Protein AF-A0A7C0WHU1-F1 (afdb_monomer)

Sequence (79 aa):
GEEPESLDKEFLRLWVRGQCDPYKDPIPEIPPETLIEFARKYVALFETVTGQEFEYSDPTIAVRDRVRAALARDFPEYF

Foldseek 3Di:
DPDPPDPDCVVVVVVQVVVDDVVPDDGDDDDPVNVVVVVVVVQVVCCVVVVDHDDDDDPVDDPVVVVVVVCCVPPVVVD

Secondary structure (DSSP, 8-state):
-PPPS-SSTHHHHHHHHHHS-TTTSPPPPPPHHHHHHHHHHHHHHHHHHH-PPP-PPPTTS-HHHHHHHHHHHH-GGG-

Nearest PDB structures (foldseek):
  2owy-assembly1_B  TM=6.656E-01  e=5.169E+00  Pseudomonas aeruginosa PAO1

Solvent-accessible surface area (backbone atoms only — not comparable to full-atom values): 5121 Å² total; per-residue (Å²): 129,81,75,67,81,69,94,56,69,54,69,59,52,53,52,49,57,73,76,39,56,77,89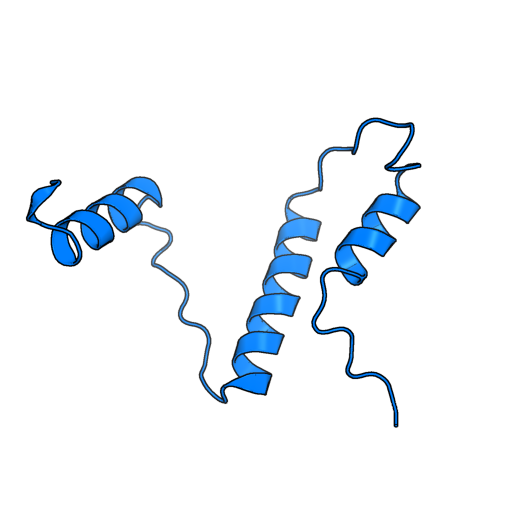,82,42,80,79,73,88,76,53,71,68,58,52,51,55,55,49,48,55,53,44,55,47,49,26,68,77,69,73,44,84,78,84,79,75,66,84,89,54,54,68,67,58,55,53,50,53,51,42,41,70,79,42,54,94,83,99

Mean predicted aligned error: 6.42 Å

Structure (mmCIF, N/CA/C/O backbone):
data_AF-A0A7C0WHU1-F1
#
_entry.id   AF-A0A7C0WHU1-F1
#
loop_
_atom_site.group_PDB
_atom_site.id
_atom_site.type_symbol
_atom_site.label_atom_id
_atom_site.label_alt_id
_atom_site.label_comp_id
_atom_site.label_asym_id
_atom_site.label_entity_id
_atom_site.label_seq_id
_atom_site.pdbx_PDB_ins_code
_atom_site.Cartn_x
_atom_site.Cartn_y
_atom_site.Cartn_z
_atom_site.occupancy
_atom_site.B_iso_or_equiv
_atom_site.auth_seq_id
_atom_site.auth_comp_id
_atom_site.auth_asym_id
_atom_site.auth_atom_id
_atom_site.pdbx_PDB_model_num
ATOM 1 N N . GLY A 1 1 ? -27.720 2.417 5.295 1.00 42.97 1 GLY A N 1
ATOM 2 C CA . GLY A 1 1 ? -26.758 1.386 4.886 1.00 42.97 1 GLY A CA 1
ATOM 3 C C . GLY A 1 1 ? -25.474 1.728 5.576 1.00 42.97 1 GLY A C 1
ATOM 4 O O . GLY A 1 1 ? -25.133 2.904 5.569 1.00 42.97 1 GLY A O 1
ATOM 5 N N . GLU A 1 2 ? -24.857 0.766 6.250 1.00 36.72 2 GLU A N 1
ATOM 6 C CA . GLU A 1 2 ? -23.514 0.973 6.787 1.00 36.72 2 GLU A CA 1
ATOM 7 C C . GLU A 1 2 ? -22.585 1.265 5.613 1.00 36.72 2 GLU A C 1
ATOM 9 O O . GLU A 1 2 ? -22.691 0.622 4.563 1.00 36.72 2 GLU A O 1
ATOM 14 N N . GLU A 1 3 ? -21.762 2.303 5.749 1.00 41.28 3 GLU A N 1
ATOM 15 C CA . GLU A 1 3 ? -20.698 2.520 4.782 1.00 41.28 3 GLU A CA 1
ATOM 16 C C . GLU A 1 3 ? -19.861 1.238 4.738 1.00 41.28 3 GLU A C 1
ATOM 18 O O . GLU A 1 3 ? -19.516 0.717 5.803 1.00 41.28 3 GLU A O 1
ATOM 23 N N . PRO A 1 4 ? -19.575 0.684 3.546 1.00 55.28 4 PRO A N 1
ATOM 24 C CA . PRO A 1 4 ? -18.645 -0.430 3.464 1.00 55.28 4 PRO A CA 1
ATOM 25 C C . PRO A 1 4 ? -17.351 0.005 4.156 1.00 55.28 4 PRO A C 1
ATOM 27 O O . PRO A 1 4 ? -16.916 1.137 3.929 1.00 55.28 4 PRO A O 1
ATOM 30 N N . GLU A 1 5 ? -16.767 -0.855 5.004 1.00 55.38 5 GLU A N 1
ATOM 31 C CA . GLU A 1 5 ? -15.434 -0.618 5.575 1.00 55.38 5 GLU A CA 1
ATOM 32 C C . GLU A 1 5 ? -14.541 -0.078 4.461 1.00 55.38 5 GLU A C 1
ATOM 34 O O . GLU A 1 5 ? -14.397 -0.732 3.426 1.00 55.38 5 GLU A O 1
ATOM 39 N N . SER A 1 6 ? -14.085 1.171 4.615 1.00 56.47 6 SER A N 1
ATOM 40 C CA . SER A 1 6 ? -13.797 2.028 3.468 1.00 56.47 6 SER A CA 1
ATOM 41 C C . SER A 1 6 ? -12.889 1.320 2.460 1.00 56.47 6 SER A C 1
ATOM 43 O O . SER A 1 6 ? -11.708 1.091 2.720 1.00 56.47 6 SER A O 1
ATOM 45 N N . LEU A 1 7 ? -13.439 1.038 1.276 1.00 58.56 7 LEU A N 1
ATOM 46 C CA . LEU A 1 7 ? -12.733 0.566 0.074 1.00 58.56 7 LEU A CA 1
ATOM 47 C C . LEU A 1 7 ? -11.627 1.531 -0.388 1.00 58.56 7 LEU A C 1
ATOM 49 O O . LEU A 1 7 ? -10.887 1.261 -1.334 1.00 58.56 7 LEU A O 1
ATOM 53 N N . ASP A 1 8 ? -11.565 2.701 0.236 1.00 67.88 8 ASP A N 1
ATOM 54 C CA . ASP A 1 8 ? -10.711 3.801 -0.124 1.00 67.88 8 ASP A CA 1
ATOM 55 C C . ASP A 1 8 ? -9.478 3.906 0.801 1.00 67.88 8 ASP A C 1
ATOM 57 O O . ASP A 1 8 ? -9.312 3.221 1.811 1.00 67.88 8 ASP A O 1
ATOM 61 N N . LYS A 1 9 ? -8.572 4.810 0.427 1.00 83.00 9 LYS A N 1
ATOM 62 C CA . LYS A 1 9 ? -7.342 5.128 1.164 1.00 83.00 9 LYS A 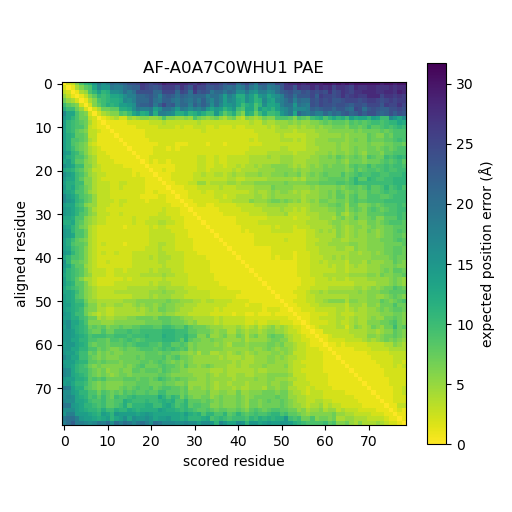CA 1
ATOM 63 C C . LYS A 1 9 ? -7.584 5.843 2.513 1.00 83.00 9 LYS A C 1
ATOM 65 O O . LYS A 1 9 ? -6.641 6.449 3.015 1.00 83.00 9 LYS A O 1
ATOM 70 N N . GLU A 1 10 ? -8.783 5.844 3.105 1.00 86.75 10 GLU A N 1
ATOM 71 C CA . GLU A 1 10 ? -9.090 6.634 4.312 1.00 86.75 10 GLU A CA 1
ATOM 72 C C . GLU A 1 10 ? -8.261 6.180 5.501 1.00 86.75 10 GLU A C 1
ATOM 74 O O . GLU A 1 10 ? -7.755 7.033 6.217 1.00 86.75 10 GLU A O 1
ATOM 79 N N . PHE A 1 11 ? -7.997 4.882 5.669 1.00 86.31 11 PHE A N 1
ATOM 80 C CA . PHE A 1 11 ? -7.112 4.419 6.744 1.00 86.31 11 PHE A CA 1
ATOM 81 C C . PHE A 1 11 ? -5.709 5.049 6.653 1.00 86.31 11 PHE A C 1
ATOM 83 O O . PHE A 1 11 ? -5.143 5.457 7.666 1.00 86.31 11 PHE A O 1
ATOM 90 N N . LEU A 1 12 ? -5.169 5.194 5.436 1.00 90.06 12 LEU A N 1
ATOM 91 C CA . LEU A 1 12 ? -3.886 5.851 5.192 1.00 90.06 12 LEU A CA 1
ATOM 92 C C . LEU A 1 12 ? -4.010 7.356 5.451 1.00 90.06 12 LEU A C 1
ATOM 94 O O . LEU A 1 12 ? -3.149 7.936 6.104 1.00 90.06 12 LEU A O 1
ATOM 98 N N . ARG A 1 13 ? -5.086 7.994 4.970 1.00 91.25 13 ARG A N 1
ATOM 99 C CA . ARG A 1 13 ? -5.325 9.433 5.174 1.00 91.25 13 ARG A CA 1
ATOM 100 C C . ARG A 1 13 ? -5.478 9.782 6.654 1.00 91.25 13 ARG A C 1
ATOM 102 O O . ARG A 1 13 ? -4.908 10.777 7.092 1.00 91.25 13 ARG A O 1
ATOM 109 N N . LEU A 1 14 ? -6.202 8.970 7.420 1.00 91.00 14 LEU A N 1
ATOM 110 C CA . LEU A 1 14 ? -6.362 9.120 8.865 1.00 91.00 14 LEU A CA 1
ATOM 111 C C . LEU A 1 14 ? -5.039 8.917 9.593 1.00 91.00 14 LEU A C 1
ATOM 113 O O . LEU A 1 14 ? -4.713 9.718 10.464 1.00 91.00 14 LEU A O 1
ATOM 117 N N . TRP A 1 15 ? -4.252 7.908 9.205 1.00 93.31 15 TRP A N 1
ATOM 118 C CA . TRP A 1 15 ? -2.921 7.714 9.772 1.00 93.31 15 TRP A CA 1
ATOM 119 C C . TRP A 1 15 ? -2.030 8.936 9.525 1.00 93.31 15 TRP A C 1
ATOM 121 O O . TRP A 1 15 ? -1.485 9.477 10.482 1.00 93.31 15 TRP A O 1
ATOM 131 N N . VAL A 1 16 ? -1.956 9.437 8.283 1.00 94.94 16 VAL A N 1
ATOM 132 C CA . VAL A 1 16 ? -1.1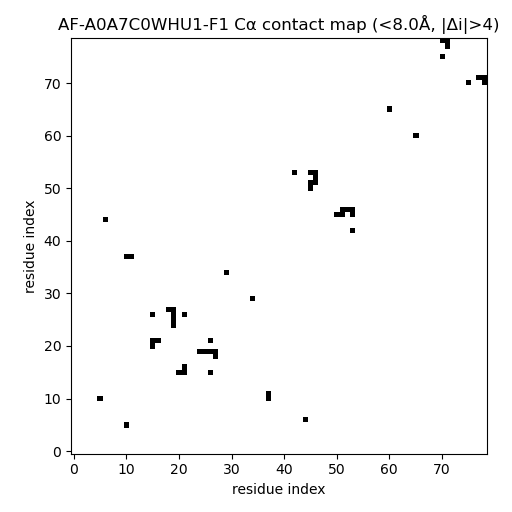44 10.621 7.943 1.00 94.94 16 VAL A CA 1
ATOM 133 C C . VAL A 1 16 ? -1.605 11.850 8.732 1.00 94.94 16 VAL A C 1
ATOM 135 O O . VAL A 1 16 ? -0.772 12.527 9.325 1.00 94.94 16 VAL A O 1
ATOM 138 N N . ARG A 1 17 ? -2.919 12.112 8.807 1.00 94.50 17 ARG A N 1
ATOM 139 C CA . ARG A 1 17 ? -3.481 13.215 9.614 1.00 94.50 17 ARG A CA 1
ATOM 140 C C . ARG A 1 17 ? -3.165 13.088 11.107 1.00 94.50 17 ARG A C 1
ATOM 142 O O . ARG A 1 17 ? -3.125 14.096 11.802 1.00 94.50 17 ARG A O 1
ATOM 149 N N . GLY A 1 18 ? -2.976 11.866 11.605 1.00 95.12 18 GLY A N 1
ATOM 150 C CA . GLY A 1 18 ? -2.536 11.607 12.974 1.00 95.12 18 GLY A CA 1
ATOM 151 C C . GLY A 1 18 ? -1.051 11.897 13.210 1.00 95.12 18 GLY A C 1
ATOM 152 O O . GLY A 1 18 ? -0.660 12.079 14.359 1.00 95.12 18 GLY A O 1
ATOM 153 N 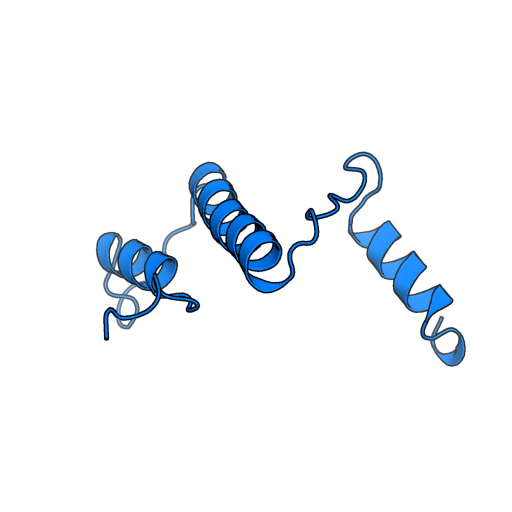N . GLN A 1 19 ? -0.233 11.953 12.152 1.00 95.88 19 GLN A N 1
ATOM 154 C CA . GLN A 1 19 ? 1.201 12.244 12.242 1.00 95.88 19 GLN A CA 1
ATOM 155 C C . GLN A 1 19 ? 1.539 13.716 11.961 1.00 95.88 19 GLN A C 1
ATOM 157 O O . GLN A 1 19 ? 2.467 14.247 12.567 1.00 95.88 19 GLN A O 1
ATOM 162 N N . CYS A 1 20 ? 0.825 14.380 11.046 1.00 96.25 20 CYS A N 1
ATOM 163 C CA . CYS A 1 20 ? 1.085 15.772 10.657 1.00 96.25 20 CYS A CA 1
ATOM 164 C C . CYS A 1 20 ? -0.144 16.443 10.007 1.00 96.25 20 CYS A C 1
ATOM 166 O O . CYS A 1 20 ? -1.123 15.766 9.687 1.00 96.25 20 CYS A O 1
ATOM 168 N N . ASP A 1 21 ? -0.100 17.761 9.754 1.00 95.75 21 ASP A N 1
ATOM 169 C CA . ASP A 1 21 ? -1.044 18.421 8.838 1.00 95.75 21 ASP A CA 1
ATOM 170 C C . ASP A 1 21 ? -0.566 18.200 7.386 1.00 95.75 21 ASP A C 1
ATOM 172 O O . ASP A 1 21 ? 0.369 18.869 6.947 1.00 95.75 21 ASP A O 1
ATOM 176 N N . PRO A 1 22 ? -1.180 17.297 6.592 1.00 94.12 22 PRO A N 1
ATOM 177 C CA . PRO A 1 22 ? -0.661 16.915 5.273 1.00 94.12 22 PRO A CA 1
ATOM 178 C C . PRO A 1 22 ? -0.710 18.036 4.226 1.00 94.12 22 PRO A C 1
ATOM 180 O O . PRO A 1 22 ? -0.199 17.861 3.121 1.00 94.12 22 PRO A O 1
ATOM 183 N N . TYR A 1 23 ? -1.361 19.161 4.534 1.00 94.75 23 TYR A N 1
ATOM 184 C CA . TYR A 1 23 ? -1.453 20.313 3.639 1.00 94.75 23 TYR A CA 1
ATOM 185 C C . TYR A 1 23 ? -0.443 21.413 3.971 1.00 94.75 23 TYR A C 1
ATOM 187 O O . TYR A 1 23 ? -0.309 22.362 3.198 1.00 94.75 23 TYR A O 1
ATOM 195 N N . LYS A 1 24 ? 0.241 21.314 5.115 1.00 97.12 24 LYS A N 1
ATOM 196 C CA . LYS A 1 24 ? 1.184 22.334 5.597 1.00 97.12 24 LYS A CA 1
ATOM 197 C C . LYS A 1 24 ? 2.551 21.763 5.940 1.00 97.12 24 LYS A C 1
ATOM 199 O O . LYS A 1 24 ? 3.553 22.439 5.722 1.00 97.12 24 LYS A O 1
ATOM 204 N N . ASP A 1 25 ? 2.580 20.535 6.437 1.00 9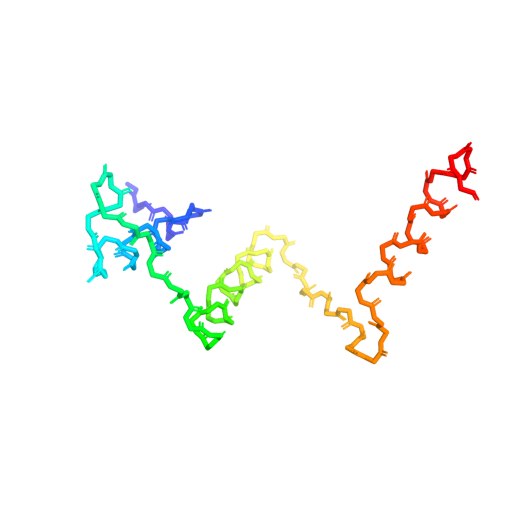7.25 25 ASP A N 1
ATOM 205 C CA . ASP A 1 25 ? 3.774 19.866 6.923 1.00 97.25 25 ASP A CA 1
ATOM 206 C C . ASP A 1 25 ? 4.267 18.819 5.909 1.00 97.25 25 ASP A C 1
ATOM 208 O O . ASP A 1 25 ? 3.465 18.227 5.175 1.00 97.25 25 ASP A O 1
ATOM 212 N N . PRO A 1 26 ? 5.583 18.547 5.853 1.00 96.00 26 PRO A N 1
ATOM 213 C CA . PRO A 1 26 ? 6.098 17.412 5.101 1.00 96.00 26 PRO A CA 1
ATOM 214 C C . PRO A 1 26 ? 5.559 16.099 5.681 1.00 96.00 26 PRO A C 1
ATOM 216 O O . PRO A 1 26 ? 5.572 15.889 6.894 1.00 96.00 26 PRO A O 1
ATOM 219 N N . ILE A 1 27 ? 5.126 15.193 4.801 1.00 94.56 27 ILE A N 1
ATOM 220 C CA . ILE A 1 27 ? 4.663 13.863 5.207 1.00 94.56 27 ILE A CA 1
ATOM 221 C C . ILE A 1 27 ? 5.865 13.073 5.750 1.00 94.56 27 ILE A C 1
ATOM 223 O O . ILE A 1 27 ? 6.871 12.958 5.041 1.00 94.56 27 ILE A O 1
ATOM 227 N N . PRO A 1 28 ? 5.787 12.529 6.977 1.00 93.69 28 PRO A N 1
ATOM 228 C CA . PRO A 1 28 ? 6.870 11.739 7.545 1.00 93.69 28 PRO A CA 1
ATOM 229 C C . PRO A 1 28 ? 7.051 10.415 6.797 1.00 93.69 28 PRO A C 1
ATOM 231 O O . PRO A 1 28 ? 6.139 9.916 6.133 1.00 93.69 28 PRO A O 1
ATOM 234 N N . GLU A 1 29 ? 8.236 9.822 6.932 1.00 95.38 29 GLU A N 1
ATOM 235 C CA . GLU A 1 29 ? 8.485 8.474 6.429 1.00 95.38 29 GLU A CA 1
ATOM 236 C C . GLU A 1 29 ? 7.534 7.481 7.107 1.00 95.38 29 GLU A C 1
ATOM 238 O O . GLU A 1 29 ? 7.385 7.474 8.330 1.00 95.38 29 GLU A O 1
ATOM 243 N N . ILE A 1 30 ? 6.862 6.660 6.300 1.00 94.00 30 ILE A N 1
ATOM 244 C CA . ILE A 1 30 ? 5.939 5.651 6.814 1.00 94.00 30 ILE A CA 1
ATOM 245 C C . ILE A 1 30 ? 6.762 4.437 7.241 1.00 94.00 30 ILE A C 1
ATOM 247 O O . ILE A 1 30 ? 7.461 3.872 6.394 1.00 94.00 30 ILE A O 1
ATOM 251 N N . PRO A 1 31 ? 6.665 3.998 8.507 1.00 95.50 31 PRO A N 1
ATOM 252 C CA . PRO A 1 31 ? 7.418 2.845 8.966 1.00 95.50 31 PRO A CA 1
ATOM 253 C C . PRO A 1 31 ? 7.097 1.581 8.146 1.00 95.50 31 PRO A C 1
ATOM 255 O O . PRO A 1 31 ? 5.930 1.364 7.784 1.00 95.50 31 PRO A O 1
ATOM 258 N N . PRO A 1 32 ? 8.090 0.719 7.851 1.00 95.25 32 PRO A N 1
ATOM 259 C CA . PRO A 1 32 ? 7.890 -0.483 7.041 1.00 95.25 32 PRO A CA 1
ATOM 260 C C . PRO A 1 32 ? 6.769 -1.400 7.547 1.00 95.25 32 PRO A C 1
ATOM 262 O O . PRO A 1 32 ? 5.997 -1.938 6.756 1.00 95.25 32 PRO A O 1
ATOM 265 N N . GLU A 1 33 ? 6.634 -1.557 8.860 1.00 94.56 33 GLU A N 1
ATOM 266 C CA . GLU A 1 33 ? 5.585 -2.348 9.498 1.00 94.56 33 GLU A CA 1
ATOM 267 C C . GLU A 1 33 ? 4.187 -1.785 9.226 1.00 94.56 33 GLU A C 1
ATOM 269 O O . GLU A 1 33 ? 3.266 -2.539 8.910 1.00 94.56 33 GLU A O 1
ATOM 274 N N . THR A 1 34 ? 4.051 -0.458 9.237 1.00 92.94 34 THR A N 1
ATOM 275 C CA . THR A 1 34 ? 2.791 0.227 8.933 1.00 92.94 34 THR A CA 1
ATOM 276 C C . THR A 1 34 ? 2.422 0.030 7.460 1.00 92.94 34 THR A C 1
ATOM 278 O O . THR A 1 34 ? 1.271 -0.261 7.132 1.00 92.94 34 THR A O 1
ATOM 281 N N . LEU A 1 35 ? 3.401 0.101 6.550 1.00 92.00 35 LEU A N 1
ATOM 282 C CA . LEU A 1 35 ? 3.182 -0.194 5.130 1.00 92.00 35 LEU A CA 1
ATOM 283 C C . LEU A 1 35 ? 2.715 -1.638 4.905 1.00 92.00 35 LEU A C 1
ATOM 285 O O . LEU A 1 35 ? 1.826 -1.870 4.085 1.00 92.00 35 LEU A O 1
ATOM 289 N N . ILE A 1 36 ? 3.274 -2.603 5.642 1.00 92.38 36 ILE A N 1
ATOM 290 C CA . ILE A 1 36 ? 2.855 -4.009 5.571 1.00 92.38 36 ILE A CA 1
ATOM 291 C C . ILE A 1 36 ? 1.400 -4.168 6.038 1.00 92.38 36 ILE A C 1
ATOM 293 O O . ILE A 1 36 ? 0.627 -4.881 5.396 1.00 92.38 36 ILE A O 1
ATOM 297 N N . GLU A 1 37 ? 0.993 -3.500 7.117 1.00 92.38 37 GLU A N 1
ATOM 298 C CA . GLU A 1 37 ? -0.401 -3.517 7.581 1.00 92.38 37 GLU A CA 1
ATOM 299 C C . GLU A 1 37 ? -1.364 -2.917 6.554 1.00 92.38 37 GLU A C 1
ATOM 301 O O . GLU A 1 37 ? -2.418 -3.488 6.267 1.00 92.38 37 GLU A O 1
ATOM 306 N N . PHE A 1 38 ? -0.982 -1.799 5.942 1.00 92.19 38 PHE A N 1
ATOM 307 C CA . PHE A 1 38 ? -1.752 -1.173 4.872 1.00 92.19 38 PHE A CA 1
ATOM 308 C C . PHE A 1 38 ? -1.865 -2.070 3.639 1.00 92.19 38 PHE A C 1
ATOM 310 O O . PHE A 1 38 ? -2.950 -2.193 3.070 1.00 92.19 38 PHE A O 1
ATOM 317 N N . ALA A 1 39 ? -0.781 -2.743 3.252 1.00 92.06 39 ALA A N 1
ATOM 318 C CA . ALA A 1 39 ? -0.796 -3.703 2.155 1.00 92.06 39 ALA A CA 1
ATOM 319 C C . ALA A 1 39 ? -1.747 -4.876 2.444 1.00 92.06 39 ALA A C 1
ATOM 321 O O . ALA A 1 39 ? -2.529 -5.257 1.575 1.00 92.06 39 ALA A O 1
ATOM 322 N N . ARG A 1 40 ? -1.751 -5.402 3.678 1.00 92.00 40 ARG A N 1
ATOM 323 C CA . ARG A 1 40 ? -2.664 -6.482 4.096 1.00 92.00 40 ARG A CA 1
ATOM 324 C C . ARG A 1 40 ? -4.135 -6.093 3.985 1.00 92.00 40 ARG A C 1
ATOM 326 O O . ARG A 1 40 ? -4.939 -6.937 3.610 1.00 92.00 40 ARG A O 1
ATOM 333 N N . LYS A 1 41 ? -4.492 -4.832 4.255 1.00 91.44 41 LYS A N 1
ATOM 334 C CA . LYS A 1 41 ? -5.872 -4.346 4.064 1.00 91.44 41 LYS A CA 1
ATOM 335 C C . LYS A 1 41 ? -6.308 -4.434 2.599 1.00 91.44 41 LYS A C 1
ATOM 337 O O . LYS A 1 41 ? -7.422 -4.867 2.331 1.00 91.44 41 LYS A O 1
ATOM 342 N N . TYR A 1 42 ? -5.428 -4.089 1.655 1.00 90.38 42 TYR A N 1
ATOM 343 C CA . TYR A 1 42 ? -5.722 -4.240 0.225 1.00 90.38 42 TYR A CA 1
ATOM 344 C C . TYR A 1 42 ? -5.792 -5.696 -0.225 1.00 90.38 42 TYR A C 1
ATOM 346 O O . TYR A 1 42 ? -6.643 -6.023 -1.046 1.00 90.38 42 TYR A O 1
ATOM 354 N N . VAL A 1 43 ? -4.923 -6.556 0.311 1.00 92.62 43 VAL A N 1
ATOM 355 C CA . VAL A 1 43 ? -4.970 -8.000 0.046 1.00 92.62 43 VAL A CA 1
ATOM 356 C C . VAL A 1 43 ? -6.302 -8.579 0.514 1.00 92.62 43 VAL A C 1
ATOM 358 O O . VAL A 1 43 ? -7.043 -9.111 -0.303 1.00 92.62 43 VAL A O 1
ATOM 361 N N . ALA A 1 44 ? -6.664 -8.371 1.783 1.00 91.44 44 ALA A N 1
ATOM 362 C CA . ALA A 1 44 ? -7.925 -8.862 2.334 1.00 91.44 44 ALA A CA 1
ATOM 363 C C . ALA A 1 44 ? -9.136 -8.326 1.558 1.00 91.44 44 ALA A C 1
ATOM 365 O O . ALA A 1 44 ? -10.113 -9.040 1.333 1.00 91.44 44 ALA A O 1
ATOM 366 N N . LEU A 1 45 ? -9.065 -7.070 1.111 1.00 89.50 45 LEU A N 1
ATOM 367 C CA . LEU A 1 45 ? -10.106 -6.483 0.287 1.00 89.50 45 LEU A CA 1
ATOM 368 C C . LEU A 1 45 ? -10.235 -7.174 -1.078 1.00 89.50 45 LEU A C 1
ATOM 370 O O . LEU A 1 45 ? -11.348 -7.501 -1.491 1.00 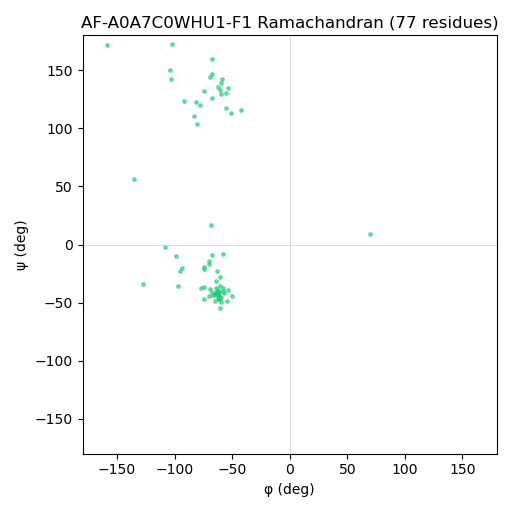89.50 45 LEU A O 1
ATOM 374 N N . PHE A 1 46 ? -9.119 -7.384 -1.777 1.00 92.81 46 PHE A N 1
ATOM 375 C CA . PHE A 1 46 ? -9.096 -8.115 -3.043 1.00 92.81 46 PHE A CA 1
ATOM 376 C C . PHE A 1 46 ? -9.727 -9.498 -2.871 1.00 92.81 46 PHE A C 1
ATOM 378 O O . PHE A 1 46 ? -10.630 -9.853 -3.630 1.00 92.81 46 PHE A O 1
ATOM 385 N N . GLU A 1 47 ? -9.318 -10.229 -1.835 1.00 95.12 47 GLU A N 1
ATOM 386 C CA . GLU A 1 47 ? -9.824 -11.572 -1.543 1.00 95.12 47 GLU A CA 1
ATOM 387 C C . GLU A 1 47 ? -11.325 -11.556 -1.235 1.00 95.12 47 GLU A C 1
ATOM 389 O O . GLU A 1 47 ? -12.076 -12.385 -1.743 1.00 95.12 47 GLU A O 1
ATOM 394 N N . THR A 1 48 ? -11.794 -10.556 -0.486 1.00 92.44 48 THR A N 1
ATOM 395 C CA . THR A 1 48 ? -13.214 -10.403 -0.139 1.00 92.44 48 THR A CA 1
ATOM 396 C C . THR A 1 48 ? -14.077 -10.081 -1.360 1.00 92.44 48 THR A C 1
ATOM 398 O O . THR A 1 48 ? -15.163 -10.635 -1.515 1.00 92.44 48 THR A O 1
ATOM 401 N N . VAL A 1 49 ? -13.620 -9.175 -2.230 1.00 92.25 49 VAL A N 1
ATOM 402 C CA . VAL A 1 49 ? -14.400 -8.718 -3.392 1.00 92.25 49 VAL A CA 1
ATOM 403 C C . VAL A 1 49 ? -14.399 -9.748 -4.519 1.00 92.25 49 VAL A C 1
ATOM 405 O O . VAL A 1 49 ? -15.409 -9.906 -5.203 1.00 92.25 49 VAL A O 1
ATOM 408 N N . THR A 1 50 ? -13.276 -10.432 -4.738 1.00 95.06 50 THR A N 1
ATOM 409 C CA . THR A 1 50 ? -13.112 -11.368 -5.862 1.00 95.06 50 THR A CA 1
ATOM 410 C C . THR A 1 50 ? -13.397 -12.821 -5.489 1.00 95.06 50 THR A C 1
ATOM 412 O O . THR A 1 50 ? -13.692 -13.624 -6.373 1.00 95.06 50 THR A O 1
ATOM 415 N N . GLY A 1 51 ? -13.300 -13.175 -4.203 1.00 95.62 51 GLY A N 1
ATOM 416 C CA . GLY A 1 51 ? -13.313 -14.563 -3.738 1.00 95.62 51 GLY A CA 1
ATOM 417 C C . GLY A 1 51 ? -12.055 -15.357 -4.115 1.00 95.62 51 GLY A C 1
ATOM 418 O O . GLY A 1 51 ? -12.053 -16.577 -3.969 1.00 95.62 51 GLY A O 1
ATOM 419 N N . GLN A 1 52 ? -11.016 -14.700 -4.638 1.00 97.00 52 GLN A N 1
ATOM 420 C CA . GLN A 1 52 ? -9.751 -15.316 -5.043 1.00 97.00 52 GLN A CA 1
ATOM 421 C C . GLN A 1 52 ? -8.677 -15.040 -3.992 1.00 97.00 52 GLN A C 1
ATOM 423 O O . GLN A 1 52 ? -8.624 -13.933 -3.470 1.00 97.00 52 GLN A O 1
ATOM 428 N N . GLU A 1 53 ? -7.797 -16.002 -3.714 1.00 96.44 53 GLU A N 1
ATOM 429 C CA . GLU A 1 53 ? -6.627 -15.764 -2.857 1.00 96.44 53 GLU A CA 1
ATOM 430 C C . GLU A 1 53 ? -5.617 -14.845 -3.555 1.00 96.44 53 GLU A C 1
ATOM 432 O O . GLU A 1 53 ? -5.422 -14.915 -4.773 1.00 96.44 53 GLU A O 1
ATOM 437 N N . PHE A 1 54 ? -4.957 -13.975 -2.790 1.00 95.06 54 PHE A N 1
ATOM 438 C CA . PHE A 1 54 ? -3.923 -13.109 -3.345 1.00 95.06 54 PHE A CA 1
ATOM 439 C C . PHE A 1 54 ? -2.606 -13.869 -3.542 1.00 95.06 54 PHE A C 1
ATOM 441 O O . PHE A 1 54 ? -1.980 -14.342 -2.591 1.00 95.06 54 PHE A O 1
ATOM 448 N N . GLU A 1 55 ? -2.127 -13.925 -4.783 1.00 94.00 55 GLU A N 1
ATOM 449 C CA . GLU A 1 55 ? -0.861 -14.579 -5.110 1.00 94.00 55 GLU A CA 1
ATOM 450 C C . GLU A 1 55 ? 0.341 -13.657 -4.857 1.00 94.00 55 GLU A C 1
ATOM 452 O O . GLU A 1 55 ? 0.599 -12.686 -5.577 1.00 94.00 55 GLU A O 1
ATOM 457 N N . TYR A 1 56 ? 1.137 -13.992 -3.841 1.00 90.00 56 TYR A N 1
ATOM 458 C CA . TYR A 1 56 ? 2.402 -13.311 -3.586 1.00 90.00 56 TYR A CA 1
ATOM 459 C C . TYR A 1 56 ? 3.472 -13.739 -4.594 1.00 90.00 56 TYR A C 1
A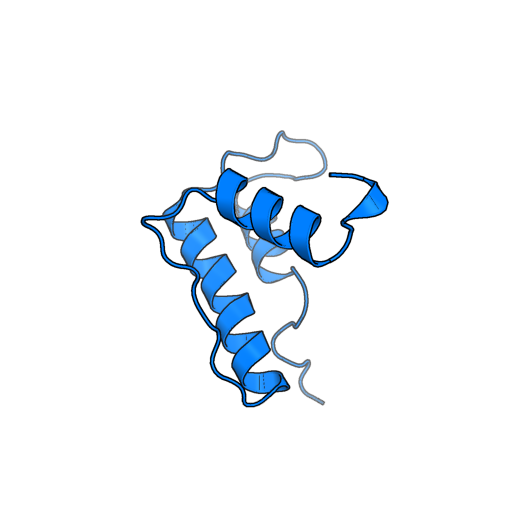TOM 461 O O . TYR A 1 56 ? 3.721 -14.923 -4.810 1.00 90.00 56 TYR A O 1
ATOM 469 N N . SER A 1 57 ? 4.169 -12.762 -5.177 1.00 89.62 57 SER A N 1
ATOM 470 C CA . SER A 1 57 ? 5.333 -13.042 -6.021 1.00 89.62 57 SER A CA 1
ATOM 471 C C . SER A 1 57 ? 6.497 -13.613 -5.210 1.00 89.62 57 SER A C 1
ATOM 473 O O . SER A 1 57 ? 6.738 -13.173 -4.085 1.00 89.62 57 SER A O 1
ATOM 475 N N . ASP A 1 58 ? 7.283 -14.499 -5.828 1.00 90.75 58 ASP A N 1
ATOM 476 C CA . ASP A 1 58 ? 8.501 -15.050 -5.229 1.00 90.75 58 ASP A CA 1
ATOM 477 C C . ASP A 1 58 ? 9.464 -13.920 -4.794 1.00 90.75 58 ASP A C 1
ATOM 479 O O . ASP A 1 58 ? 9.932 -13.145 -5.645 1.00 90.75 58 ASP A O 1
ATOM 483 N N . PRO A 1 59 ? 9.765 -13.795 -3.485 1.00 87.69 59 PRO A N 1
ATOM 484 C CA . PRO A 1 59 ? 10.626 -12.739 -2.965 1.00 87.69 59 PRO A CA 1
ATOM 485 C C . PRO A 1 59 ? 12.097 -12.908 -3.366 1.00 87.69 59 PRO A C 1
ATOM 487 O O . PRO A 1 59 ? 12.855 -11.945 -3.270 1.00 87.69 59 PRO A O 1
ATOM 490 N N . THR A 1 60 ? 12.513 -14.094 -3.824 1.00 94.00 60 THR A N 1
ATOM 491 C CA . THR A 1 60 ? 13.882 -14.351 -4.298 1.00 94.00 60 THR A CA 1
ATOM 492 C C . THR A 1 60 ? 14.149 -13.741 -5.674 1.00 94.00 60 THR A C 1
ATOM 494 O O . THR A 1 60 ? 15.300 -13.474 -6.021 1.00 94.00 60 THR A O 1
ATOM 497 N N . ILE A 1 61 ? 13.094 -13.457 -6.443 1.00 92.88 61 ILE A N 1
ATOM 498 C CA . ILE A 1 61 ? 13.191 -12.807 -7.748 1.00 92.88 61 ILE A CA 1
ATOM 499 C C . ILE A 1 61 ? 13.064 -11.299 -7.549 1.00 92.88 61 ILE A C 1
ATOM 501 O O . ILE A 1 61 ? 12.060 -10.816 -7.024 1.00 92.88 61 ILE A O 1
ATOM 505 N N . ALA A 1 62 ? 14.048 -10.526 -8.007 1.00 94.06 62 ALA A N 1
ATOM 506 C CA . ALA A 1 62 ? 14.004 -9.075 -7.881 1.00 94.06 62 ALA A CA 1
ATOM 507 C C . ALA A 1 62 ? 12.778 -8.481 -8.600 1.00 94.06 62 ALA A C 1
ATOM 509 O O . ALA A 1 62 ?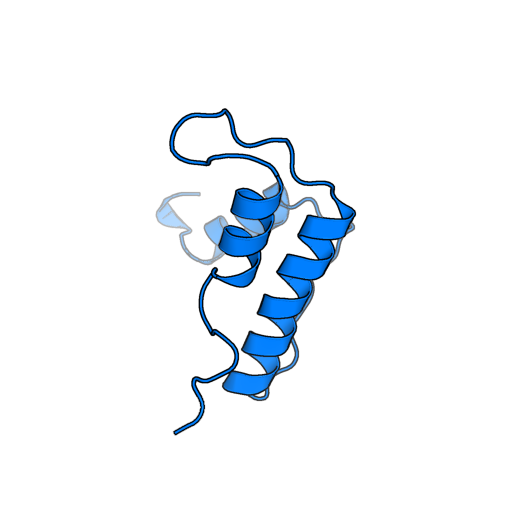 12.458 -8.857 -9.729 1.00 94.06 62 ALA A O 1
ATOM 510 N N . VAL A 1 63 ? 12.128 -7.485 -7.980 1.00 91.94 63 VAL A N 1
ATOM 511 C CA . VAL A 1 63 ? 10.948 -6.792 -8.544 1.00 91.94 63 VAL A CA 1
ATOM 512 C C . VAL A 1 63 ? 11.209 -6.326 -9.977 1.00 91.94 63 VAL A C 1
ATOM 514 O O . VAL A 1 63 ? 10.381 -6.536 -10.857 1.00 91.94 63 VAL A O 1
ATOM 517 N N . ARG A 1 64 ? 12.388 -5.740 -10.223 1.00 94.69 64 ARG A N 1
ATOM 518 C CA . ARG A 1 64 ? 12.801 -5.256 -11.546 1.00 94.69 64 ARG A CA 1
ATOM 519 C C . ARG A 1 64 ? 12.782 -6.361 -12.600 1.00 94.69 64 ARG A C 1
ATOM 521 O O . ARG A 1 64 ? 12.353 -6.113 -13.723 1.00 94.69 64 ARG A O 1
ATOM 528 N N . ASP A 1 65 ? 13.245 -7.552 -12.243 1.00 95.19 65 ASP A N 1
ATOM 529 C CA . ASP A 1 65 ? 13.356 -8.668 -13.178 1.00 95.19 65 ASP A CA 1
ATOM 530 C C . ASP A 1 65 ? 11.966 -9.252 -13.466 1.00 95.19 65 ASP A C 1
ATOM 532 O O . ASP A 1 65 ? 11.657 -9.534 -14.622 1.00 95.19 65 ASP A O 1
ATOM 536 N N . ARG A 1 66 ? 11.075 -9.299 -12.459 1.00 94.19 66 ARG A N 1
ATOM 537 C CA . ARG A 1 66 ? 9.655 -9.648 -12.655 1.00 94.19 66 ARG A CA 1
ATOM 538 C C . ARG A 1 66 ? 8.940 -8.661 -13.578 1.00 94.19 66 ARG A C 1
ATOM 540 O O . ARG A 1 66 ? 8.255 -9.082 -14.505 1.00 94.19 66 ARG A O 1
ATOM 547 N N . VAL A 1 67 ? 9.126 -7.356 -13.353 1.00 94.06 67 VAL A N 1
ATOM 548 C CA . VAL A 1 67 ? 8.546 -6.300 -14.201 1.00 94.06 67 VAL A CA 1
ATOM 549 C C . VAL A 1 67 ? 9.068 -6.420 -15.631 1.00 94.06 67 VAL A C 1
ATOM 551 O O . VAL A 1 67 ? 8.277 -6.423 -16.567 1.00 94.06 67 VAL A O 1
ATOM 554 N N . ARG A 1 68 ? 10.383 -6.587 -15.816 1.00 94.94 68 ARG A N 1
ATOM 555 C CA . ARG A 1 68 ? 10.983 -6.768 -17.145 1.00 94.94 68 ARG A CA 1
ATOM 556 C C . ARG A 1 68 ? 10.435 -8.003 -17.860 1.00 94.94 68 ARG A C 1
ATOM 558 O O . ARG A 1 68 ? 10.111 -7.906 -19.036 1.00 94.94 68 ARG A O 1
ATOM 565 N N . ALA A 1 69 ? 10.322 -9.138 -17.170 1.00 94.62 69 ALA A N 1
ATOM 566 C CA . ALA A 1 69 ? 9.793 -10.369 -17.751 1.00 94.62 69 ALA A CA 1
ATOM 567 C C . ALA A 1 69 ? 8.320 -10.227 -18.171 1.00 94.62 69 ALA A C 1
ATOM 569 O O . ALA A 1 69 ? 7.954 -10.677 -19.254 1.00 94.62 69 ALA A O 1
ATOM 570 N N . ALA A 1 70 ? 7.491 -9.573 -17.349 1.00 93.94 70 ALA A N 1
ATOM 571 C CA . ALA A 1 70 ? 6.099 -9.291 -17.695 1.00 93.94 70 ALA A CA 1
ATOM 572 C C . ALA A 1 70 ? 5.999 -8.384 -18.930 1.00 93.94 70 ALA A C 1
ATOM 574 O O . ALA A 1 70 ? 5.262 -8.694 -19.860 1.00 93.94 70 ALA A O 1
ATOM 575 N N . LEU A 1 71 ? 6.798 -7.314 -18.979 1.00 96.25 71 LEU A N 1
ATOM 576 C CA . LEU A 1 71 ? 6.799 -6.389 -20.110 1.00 96.25 71 LEU A CA 1
ATOM 577 C C . LEU A 1 71 ? 7.287 -7.045 -21.408 1.00 96.25 71 LEU A C 1
ATOM 579 O O . LEU A 1 71 ? 6.645 -6.877 -22.433 1.00 96.25 71 LEU A O 1
ATOM 583 N N . ALA A 1 72 ? 8.358 -7.841 -21.369 1.00 96.38 72 ALA A N 1
ATOM 584 C CA . ALA A 1 72 ? 8.837 -8.559 -22.553 1.00 96.38 72 ALA A CA 1
ATOM 585 C C . ALA A 1 72 ? 7.832 -9.605 -23.071 1.00 96.38 72 ALA A C 1
ATOM 587 O O . ALA A 1 72 ? 7.776 -9.867 -24.269 1.00 96.38 72 ALA A O 1
ATOM 588 N N . ARG A 1 73 ? 7.038 -10.209 -22.177 1.00 96.00 73 ARG A N 1
ATOM 589 C CA . ARG A 1 73 ? 5.989 -11.171 -22.543 1.00 96.00 73 ARG A CA 1
ATOM 590 C C . ARG A 1 73 ? 4.767 -10.488 -23.160 1.00 96.00 73 ARG A C 1
ATOM 592 O O . ARG A 1 73 ? 4.256 -10.979 -24.161 1.00 96.00 73 ARG A O 1
ATOM 599 N N . ASP A 1 74 ? 4.294 -9.408 -22.542 1.00 97.00 74 ASP A N 1
ATOM 600 C CA . ASP A 1 74 ? 3.005 -8.791 -22.880 1.00 97.00 74 ASP A CA 1
ATOM 601 C C . ASP A 1 74 ? 3.140 -7.644 -23.904 1.00 97.00 74 ASP A C 1
ATOM 603 O O . ASP A 1 74 ? 2.165 -7.308 -24.570 1.00 97.00 74 ASP A O 1
ATOM 607 N N . PHE A 1 75 ? 4.345 -7.076 -24.052 1.00 96.00 75 PHE A N 1
ATOM 608 C CA . PHE A 1 75 ? 4.680 -5.960 -24.951 1.00 96.00 75 PHE A CA 1
ATOM 609 C C . PHE A 1 75 ? 5.999 -6.209 -25.724 1.00 96.00 75 PHE A C 1
ATOM 611 O O . PHE A 1 75 ? 6.943 -5.415 -25.618 1.00 96.00 75 PHE A O 1
ATOM 618 N N . PRO A 1 76 ? 6.112 -7.319 -26.478 1.00 92.50 76 PRO A N 1
ATOM 619 C CA . PRO A 1 76 ? 7.367 -7.760 -27.099 1.00 92.50 76 PRO A CA 1
ATOM 620 C C . PRO A 1 76 ? 7.931 -6.791 -28.148 1.00 92.50 76 PRO A C 1
ATOM 622 O O . PRO A 1 76 ? 9.118 -6.797 -28.433 1.00 92.50 76 PRO A O 1
ATOM 625 N N . GLU A 1 77 ? 7.112 -5.937 -28.746 1.00 94.75 77 GLU A N 1
ATOM 626 C CA . GLU A 1 77 ? 7.544 -4.953 -29.739 1.00 94.75 77 GLU A CA 1
ATOM 627 C C . GLU A 1 77 ? 8.392 -3.810 -29.150 1.00 94.75 77 GLU A C 1
ATOM 629 O O . GLU A 1 77 ? 9.043 -3.078 -29.899 1.00 94.75 77 GLU A O 1
ATOM 634 N N . TYR A 1 78 ? 8.404 -3.663 -27.821 1.00 87.44 78 TYR A N 1
ATOM 635 C CA . TYR A 1 78 ? 9.159 -2.633 -27.104 1.00 87.44 78 TYR A CA 1
ATOM 636 C C . TYR A 1 78 ? 10.375 -3.182 -26.330 1.00 87.44 78 TYR A C 1
ATOM 638 O O . TYR A 1 78 ? 11.091 -2.385 -25.714 1.00 87.44 78 TYR A O 1
ATOM 646 N N . PHE A 1 79 ? 10.608 -4.504 -26.337 1.00 82.19 79 PHE A N 1
ATOM 647 C CA . PHE A 1 79 ? 11.600 -5.198 -25.498 1.00 82.19 79 PHE A CA 1
ATOM 648 C C . PHE A 1 79 ? 12.395 -6.257 -2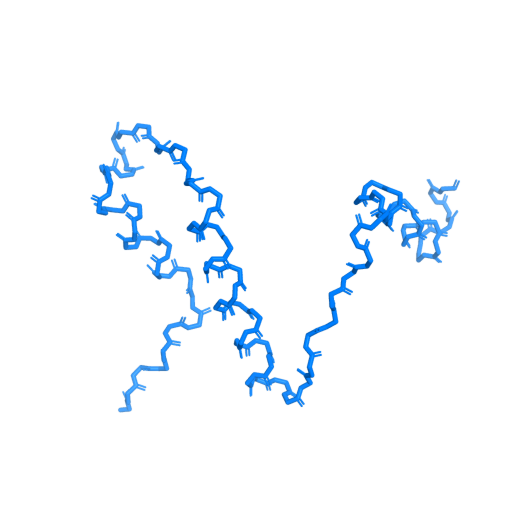6.262 1.00 82.19 79 PHE A C 1
ATOM 650 O O . PHE A 1 79 ? 13.613 -6.357 -25.980 1.00 82.19 79 PHE A O 1
#

pLDDT: mean 88.98, std 13.18, range [36.72, 97.25]

Radius of gyration: 17.42 Å; Cα contacts (8 Å, |Δi|>4): 27; chains: 1; bounding box: 41×38×43 Å